Protein AF-A0A969SIJ2-F1 (afdb_monomer_lite)

pLDDT: mean 85.08, std 9.77, range [46.97, 96.56]

Secondary structure (DSSP, 8-state):
-HHHHHHHHHHHHHHH-HHHHHHH-SSS-SS-S------TTS--HHHHHHHHHHSPPP-

Foldseek 3Di:
DVVVVLVVVLVVCCVVCVVVCVVPPPDSHPDDPDDDDDDPPDDDPVNVVVVVVPPPDDD

Structure (mmCIF, N/CA/C/O backbone):
data_AF-A0A969SIJ2-F1
#
_entry.id   AF-A0A969SIJ2-F1
#
loop_
_atom_site.group_PDB
_atom_site.id
_atom_site.type_symbol
_atom_site.label_atom_id
_atom_site.label_alt_id
_atom_site.label_comp_id
_atom_site.label_asym_id
_atom_site.label_entity_id
_atom_site.label_seq_id
_atom_site.pdbx_PDB_ins_code
_atom_site.Cartn_x
_atom_site.Cartn_y
_atom_site.Cartn_z
_atom_site.occupancy
_atom_si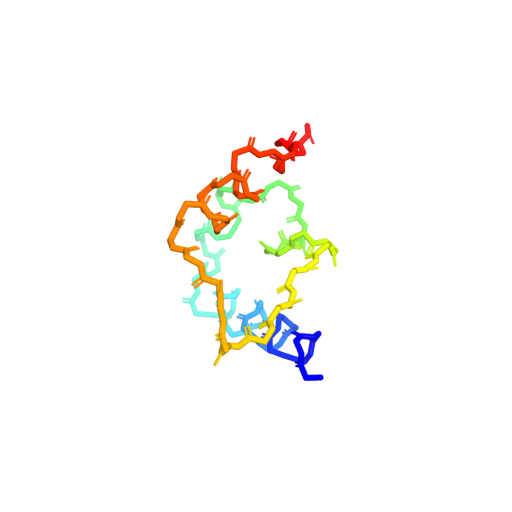te.B_iso_or_equiv
_atom_site.auth_seq_id
_atom_site.auth_comp_id
_atom_site.auth_asym_id
_atom_site.auth_atom_id
_atom_site.pdbx_PDB_model_num
ATOM 1 N N . LEU A 1 1 ? 2.554 -13.777 3.006 1.00 85.88 1 LEU A N 1
ATOM 2 C CA . LEU A 1 1 ? 1.462 -13.828 2.004 1.00 85.88 1 LEU A CA 1
ATOM 3 C C . LEU A 1 1 ? 1.003 -12.433 1.565 1.00 85.88 1 LEU A C 1
ATOM 5 O O . LEU A 1 1 ? 1.191 -12.100 0.404 1.00 85.88 1 LEU A O 1
ATOM 9 N N . VAL A 1 2 ? 0.487 -11.594 2.473 1.00 91.31 2 VAL A N 1
ATOM 10 C CA . VAL A 1 2 ? -0.041 -10.250 2.143 1.00 91.31 2 VAL A CA 1
ATOM 11 C C . VAL A 1 2 ? 0.968 -9.361 1.406 1.00 91.31 2 VAL A C 1
ATOM 13 O O . VAL A 1 2 ? 0.627 -8.776 0.384 1.00 91.31 2 VAL A O 1
ATOM 16 N N . ASN A 1 3 ? 2.233 -9.331 1.836 1.00 90.12 3 ASN A N 1
ATOM 17 C CA . ASN A 1 3 ? 3.275 -8.567 1.136 1.00 90.12 3 ASN A CA 1
ATOM 18 C C . ASN A 1 3 ? 3.501 -9.045 -0.302 1.00 90.12 3 ASN A C 1
ATOM 20 O O . ASN A 1 3 ? 3.677 -8.229 -1.198 1.00 90.12 3 ASN A O 1
ATOM 24 N N . ASN A 1 4 ? 3.453 -10.358 -0.545 1.00 94.94 4 ASN A N 1
ATOM 25 C CA . ASN A 1 4 ? 3.601 -10.898 -1.893 1.00 94.94 4 ASN A CA 1
ATOM 26 C C . ASN A 1 4 ? 2.423 -10.462 -2.779 1.00 94.94 4 ASN A C 1
ATOM 28 O O . ASN A 1 4 ? 2.655 -9.935 -3.862 1.00 94.94 4 ASN A O 1
ATOM 32 N N . LEU A 1 5 ? 1.187 -10.561 -2.276 1.00 95.25 5 LEU A N 1
ATOM 33 C CA . LEU A 1 5 ? -0.008 -10.100 -2.990 1.00 95.25 5 LEU A CA 1
ATOM 34 C C . LEU A 1 5 ? 0.065 -8.605 -3.316 1.00 95.25 5 LEU A C 1
ATOM 36 O O . LEU A 1 5 ? -0.162 -8.213 -4.460 1.00 95.25 5 LEU A O 1
ATOM 40 N N . LYS A 1 6 ? 0.450 -7.770 -2.344 1.00 94.81 6 LYS A N 1
ATOM 41 C CA . LYS A 1 6 ? 0.620 -6.321 -2.532 1.00 94.81 6 LYS A CA 1
ATOM 42 C C . LYS A 1 6 ? 1.695 -6.012 -3.580 1.00 94.81 6 LYS A C 1
ATOM 44 O O . LYS A 1 6 ? 1.461 -5.213 -4.482 1.00 94.81 6 LYS A O 1
ATOM 49 N N . THR A 1 7 ? 2.843 -6.683 -3.524 1.00 93.88 7 THR A N 1
ATOM 50 C CA . THR A 1 7 ? 3.945 -6.472 -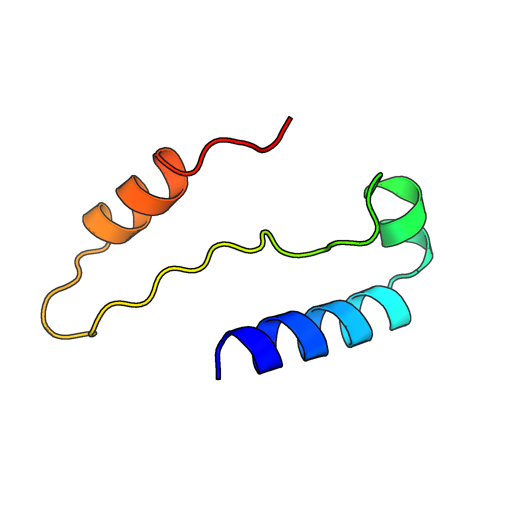4.477 1.00 93.88 7 THR A CA 1
ATOM 51 C C . THR A 1 7 ? 3.612 -6.968 -5.883 1.00 93.88 7 THR A C 1
ATOM 53 O O . THR A 1 7 ? 3.923 -6.305 -6.871 1.00 93.88 7 THR A O 1
ATOM 56 N N . VAL A 1 8 ? 2.999 -8.145 -6.009 1.00 96.00 8 VAL A N 1
ATOM 57 C CA . VAL A 1 8 ? 2.628 -8.730 -7.304 1.00 96.00 8 VAL A CA 1
ATOM 58 C C . VAL A 1 8 ? 1.530 -7.898 -7.966 1.00 96.00 8 VAL A C 1
ATOM 60 O O . VAL A 1 8 ? 1.714 -7.472 -9.103 1.00 96.00 8 VAL A O 1
ATOM 63 N N . SER A 1 9 ? 0.449 -7.586 -7.246 1.00 94.50 9 SER A N 1
ATOM 64 C CA . SER A 1 9 ? -0.647 -6.757 -7.777 1.00 94.50 9 SER A CA 1
ATOM 65 C C . SER A 1 9 ? -0.178 -5.361 -8.187 1.00 94.50 9 SER A C 1
ATOM 67 O O . SER A 1 9 ? -0.529 -4.903 -9.269 1.00 94.50 9 SER A O 1
ATOM 69 N N . SER A 1 10 ? 0.678 -4.715 -7.385 1.00 93.75 10 SER A N 1
ATOM 70 C CA . SER A 1 10 ? 1.273 -3.416 -7.726 1.00 93.75 10 SER A CA 1
ATOM 71 C C . SER A 1 10 ? 2.042 -3.468 -9.049 1.00 93.75 10 SER A C 1
ATOM 73 O O . SER A 1 10 ? 1.852 -2.612 -9.909 1.00 93.75 10 SER A O 1
ATOM 75 N N . ARG A 1 11 ? 2.862 -4.508 -9.260 1.00 94.00 11 ARG A N 1
ATOM 76 C CA . ARG A 1 11 ? 3.623 -4.676 -10.510 1.00 94.00 11 ARG A CA 1
ATOM 77 C C . ARG A 1 11 ? 2.721 -4.905 -11.721 1.00 94.00 11 ARG A C 1
ATOM 79 O O . ARG A 1 11 ? 2.950 -4.284 -12.754 1.00 94.00 11 ARG A O 1
ATOM 86 N N . TYR A 1 12 ? 1.713 -5.768 -11.602 1.00 95.81 12 TYR A N 1
ATOM 87 C CA . TYR A 1 12 ? 0.796 -6.044 -12.712 1.00 95.81 12 TYR A CA 1
ATOM 88 C C . TYR A 1 12 ? -0.041 -4.820 -13.082 1.00 95.81 12 TYR A C 1
ATOM 90 O O . TYR A 1 12 ? -0.069 -4.441 -14.248 1.00 95.81 12 TYR A O 1
ATOM 98 N N . LEU A 1 13 ? -0.634 -4.139 -12.100 1.00 93.62 13 LEU A N 1
ATOM 99 C CA . LEU A 1 13 ? -1.485 -2.975 -12.355 1.00 93.62 13 LEU A CA 1
ATOM 100 C C . LEU A 1 13 ? -0.711 -1.805 -12.974 1.00 93.62 13 LEU A C 1
ATOM 102 O O . LEU A 1 13 ? -1.222 -1.148 -13.878 1.00 93.62 13 LEU A O 1
ATOM 106 N N . LYS A 1 14 ? 0.539 -1.577 -12.550 1.00 92.50 14 LYS A N 1
ATOM 107 C CA . LYS A 1 14 ? 1.418 -0.583 -13.186 1.00 92.50 14 LYS A CA 1
ATOM 108 C C . LYS A 1 14 ? 1.754 -0.944 -14.635 1.00 92.50 14 LYS A C 1
ATOM 110 O O . LYS A 1 14 ? 1.870 -0.050 -15.467 1.00 92.50 14 LYS A O 1
ATOM 115 N N . LYS A 1 15 ? 1.908 -2.238 -14.941 1.00 94.06 15 LYS A N 1
ATOM 116 C CA . LYS A 1 15 ? 2.188 -2.724 -16.300 1.00 94.06 15 LYS A CA 1
ATOM 117 C C . LYS A 1 15 ? 0.971 -2.597 -17.219 1.00 94.06 15 LYS A C 1
ATOM 119 O O . LYS A 1 15 ? 1.137 -2.248 -18.381 1.00 94.06 15 LYS A O 1
ATOM 124 N N . GLU A 1 16 ? -0.222 -2.896 -16.716 1.00 96.56 16 GLU A N 1
ATOM 125 C CA . GLU A 1 16 ? -1.460 -2.866 -17.507 1.00 96.56 16 GLU A CA 1
ATOM 126 C C . GLU A 1 16 ? -2.007 -1.450 -17.711 1.00 96.56 16 GLU A C 1
ATOM 128 O O . GLU A 1 16 ? -2.573 -1.161 -18.762 1.00 96.56 16 GLU A O 1
ATOM 133 N N . PHE A 1 17 ? -1.811 -0.549 -16.742 1.00 93.44 17 PHE A N 1
ATOM 134 C CA . PHE A 1 17 ? -2.389 0.799 -16.768 1.00 93.44 17 PHE A CA 1
ATOM 135 C C . PHE A 1 17 ? -1.346 1.915 -16.570 1.00 93.44 17 PHE A C 1
ATOM 137 O O . PHE A 1 17 ? -1.525 2.768 -15.693 1.00 93.44 17 PHE A O 1
ATOM 144 N N . PRO A 1 18 ? -0.270 1.967 -17.376 1.00 90.69 18 PRO A N 1
ATOM 145 C CA . PRO A 1 18 ? 0.848 2.883 -17.151 1.00 90.69 18 PRO A CA 1
ATOM 146 C C . PRO A 1 18 ? 0.427 4.362 -17.145 1.00 90.69 18 PRO A C 1
ATOM 148 O O . PRO A 1 18 ? 0.847 5.107 -16.262 1.00 90.69 18 PRO A O 1
ATOM 151 N N . GLU A 1 19 ? -0.467 4.783 -18.051 1.00 92.44 19 GLU A N 1
ATOM 152 C CA . GLU A 1 19 ? -0.956 6.173 -18.097 1.00 92.44 19 GLU A CA 1
ATOM 153 C C . GLU A 1 19 ? -1.794 6.565 -16.878 1.00 92.44 19 GLU A C 1
ATOM 155 O O . GLU A 1 19 ? -1.764 7.705 -16.416 1.00 92.44 19 GLU A O 1
ATOM 160 N N . ARG A 1 20 ? -2.565 5.623 -16.328 1.00 89.19 20 ARG A N 1
ATOM 161 C CA . ARG A 1 20 ? -3.386 5.904 -15.148 1.00 89.19 20 ARG A CA 1
ATOM 162 C C . ARG A 1 20 ? -2.506 6.063 -13.915 1.00 89.19 20 ARG A C 1
ATOM 164 O O . ARG A 1 20 ? -2.775 6.923 -13.078 1.00 89.19 20 ARG A O 1
ATOM 171 N N . PHE A 1 21 ? -1.442 5.269 -13.826 1.00 89.44 21 PHE A N 1
ATOM 172 C CA . PHE A 1 21 ? -0.461 5.405 -12.760 1.00 89.44 21 PHE A CA 1
ATOM 173 C C . PHE A 1 21 ? 0.301 6.724 -12.856 1.00 89.44 21 PHE A C 1
ATOM 175 O O . PHE A 1 21 ? 0.346 7.445 -11.864 1.00 89.44 21 PHE A O 1
ATOM 182 N N . SER A 1 22 ? 0.807 7.097 -14.034 1.00 86.12 22 SER A N 1
ATOM 183 C CA . SER A 1 22 ? 1.530 8.365 -14.198 1.00 86.12 22 SER A CA 1
ATOM 184 C C . SER A 1 22 ? 0.653 9.596 -13.948 1.00 86.12 22 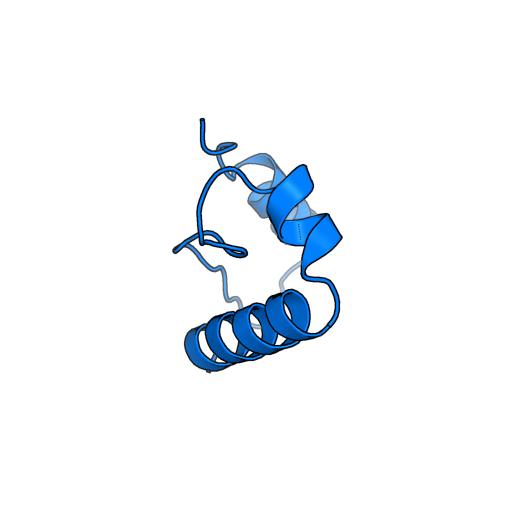SER A C 1
ATOM 186 O O . SER A 1 22 ? 1.141 10.604 -13.446 1.00 86.12 22 SER A O 1
ATOM 188 N N . ARG A 1 23 ? -0.645 9.518 -14.266 1.00 89.81 23 ARG A N 1
ATOM 189 C CA . ARG A 1 23 ? -1.579 10.639 -14.111 1.00 89.81 23 ARG A CA 1
ATOM 190 C C . ARG A 1 23 ? -2.087 10.842 -12.684 1.00 89.81 23 ARG A C 1
ATOM 192 O O . ARG A 1 23 ? -2.302 11.984 -12.288 1.00 89.81 23 ARG A O 1
ATOM 199 N N . PHE A 1 24 ? -2.354 9.764 -11.945 1.00 88.31 24 PHE A N 1
ATOM 200 C CA . PHE A 1 24 ? -3.051 9.844 -10.652 1.00 88.31 24 PHE A CA 1
ATOM 201 C C . PHE A 1 24 ? -2.176 9.512 -9.441 1.00 88.31 24 PHE A C 1
ATOM 203 O O . PHE A 1 24 ? -2.553 9.859 -8.324 1.00 88.31 24 PHE A O 1
ATOM 210 N N . TYR A 1 25 ? -1.031 8.853 -9.627 1.00 87.44 25 TYR A N 1
ATOM 211 C CA . TYR A 1 25 ? -0.155 8.466 -8.525 1.00 87.44 25 TYR A CA 1
ATOM 212 C C . TYR A 1 25 ? 1.103 9.331 -8.525 1.00 87.44 25 TYR A C 1
ATOM 214 O O . TYR A 1 25 ? 1.943 9.250 -9.411 1.00 87.44 25 TYR A O 1
ATOM 222 N N . TRP A 1 26 ? 1.252 10.136 -7.477 1.00 82.19 26 TRP A N 1
ATOM 223 C CA . TRP A 1 26 ? 2.419 10.996 -7.254 1.00 82.19 26 TRP A CA 1
ATOM 224 C C . TRP A 1 26 ? 3.642 10.294 -6.645 1.00 82.19 26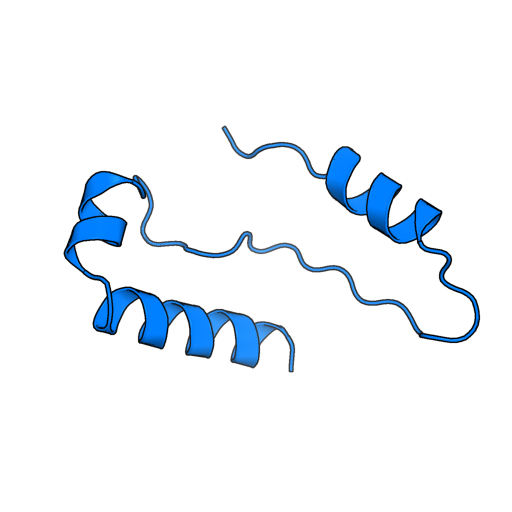 TRP A C 1
ATOM 226 O O . TRP A 1 26 ? 4.734 10.852 -6.600 1.00 82.19 26 TRP A O 1
ATOM 236 N N . LYS A 1 27 ? 3.454 9.074 -6.137 1.00 82.31 27 LYS A N 1
ATOM 237 C CA . LYS A 1 27 ? 4.457 8.247 -5.464 1.00 82.31 27 LYS A CA 1
ATOM 238 C C . LYS A 1 27 ? 4.427 6.883 -6.129 1.00 82.31 27 LYS A C 1
ATOM 240 O O . LYS A 1 27 ? 3.352 6.389 -6.470 1.00 82.31 27 LYS A O 1
ATOM 245 N N . ASP A 1 28 ? 5.585 6.241 -6.244 1.00 82.94 28 ASP A N 1
ATOM 246 C CA . ASP A 1 28 ? 5.719 4.928 -6.886 1.00 82.94 28 ASP A CA 1
ATOM 247 C C . ASP A 1 28 ? 5.204 3.763 -6.006 1.00 82.94 28 ASP A C 1
ATOM 249 O O . ASP A 1 28 ? 5.743 2.657 -5.981 1.00 82.94 28 ASP A O 1
ATOM 253 N N . ALA A 1 29 ? 4.115 3.982 -5.270 1.00 85.06 29 ALA A N 1
ATOM 254 C CA . ALA A 1 29 ? 3.513 3.020 -4.361 1.00 85.06 29 ALA A CA 1
ATOM 255 C C . ALA A 1 29 ? 2.000 2.952 -4.586 1.00 85.06 29 ALA A C 1
ATOM 257 O O . ALA A 1 29 ? 1.294 3.948 -4.458 1.00 85.06 29 ALA A O 1
ATOM 258 N N . LEU A 1 30 ? 1.503 1.751 -4.899 1.00 90.56 30 LEU A N 1
ATOM 259 C CA . LEU A 1 30 ? 0.065 1.492 -5.006 1.00 90.56 30 LEU A CA 1
ATOM 260 C C . LEU A 1 30 ? -0.580 1.265 -3.632 1.00 90.56 30 LEU A C 1
ATOM 262 O O . LEU A 1 30 ? -1.702 1.692 -3.386 1.00 90.56 30 LEU A O 1
ATOM 266 N N . TRP A 1 31 ? 0.125 0.568 -2.744 1.00 91.44 31 TRP A N 1
ATOM 267 C CA . TRP A 1 31 ? -0.388 0.168 -1.440 1.00 91.44 31 TRP A CA 1
ATOM 268 C C . TRP A 1 31 ? 0.381 0.866 -0.322 1.00 91.44 31 TRP A C 1
ATOM 270 O O . TRP A 1 31 ? 1.603 0.995 -0.403 1.00 91.44 31 TRP A O 1
ATOM 280 N N . SER A 1 32 ? -0.320 1.234 0.754 1.00 88.38 32 SER A N 1
ATOM 281 C CA . SER A 1 32 ? 0.317 1.616 2.022 1.00 88.38 32 SER A CA 1
ATOM 282 C C . SER A 1 32 ? 1.187 0.469 2.548 1.00 88.38 32 SER A C 1
ATOM 284 O O . SER A 1 32 ? 0.903 -0.694 2.265 1.00 88.38 32 SER A O 1
ATOM 286 N N . GLY A 1 33 ? 2.231 0.762 3.330 1.00 86.88 33 GLY A N 1
ATOM 287 C CA . GLY A 1 33 ? 3.033 -0.265 4.011 1.00 86.88 33 GLY A CA 1
ATOM 288 C C . GLY A 1 33 ? 2.200 -1.099 4.992 1.00 86.88 33 GLY A C 1
ATOM 289 O O . GLY A 1 33 ? 2.385 -2.313 5.094 1.00 86.88 33 GLY A O 1
ATOM 290 N N . SER A 1 34 ? 1.201 -0.474 5.611 1.00 89.12 34 SER A N 1
ATOM 291 C CA . SER A 1 34 ? 0.295 -1.093 6.575 1.00 89.12 34 SER A CA 1
ATOM 292 C C . SER A 1 34 ? -0.600 -2.162 5.945 1.00 89.12 34 SER A C 1
ATOM 294 O O . SER A 1 34 ? -0.924 -2.133 4.754 1.00 89.12 34 SER A O 1
ATOM 296 N N . TYR A 1 35 ? -0.999 -3.142 6.746 1.00 87.31 35 TYR A N 1
ATOM 297 C CA . TYR A 1 35 ? -2.000 -4.136 6.382 1.00 87.31 35 TYR A CA 1
ATOM 298 C C . TYR A 1 35 ? -2.689 -4.648 7.645 1.00 87.31 35 TYR A C 1
ATOM 300 O O . TYR A 1 35 ? -2.089 -4.669 8.717 1.00 87.31 35 TYR A O 1
ATOM 308 N N . PHE A 1 36 ? -3.939 -5.073 7.505 1.00 85.75 36 PHE A N 1
ATOM 309 C CA . PHE A 1 36 ? -4.721 -5.660 8.584 1.00 85.75 36 PHE A CA 1
ATOM 310 C C . PHE A 1 36 ? -5.079 -7.099 8.244 1.00 85.75 36 PHE A C 1
ATOM 312 O O . PHE A 1 36 ? -5.459 -7.407 7.114 1.00 85.75 36 PHE A O 1
ATOM 319 N N . ILE A 1 37 ? -4.921 -7.979 9.227 1.00 84.69 37 ILE A N 1
ATOM 320 C CA . ILE A 1 37 ? -5.277 -9.391 9.147 1.00 84.69 37 ILE A CA 1
ATOM 321 C C . ILE A 1 37 ? -6.017 -9.713 10.435 1.00 84.69 37 ILE A C 1
ATOM 323 O O . ILE A 1 37 ? -5.515 -9.438 11.521 1.00 84.69 37 ILE A O 1
ATOM 327 N N . SER A 1 38 ? -7.190 -10.317 10.307 1.00 81.62 38 SER A N 1
ATOM 328 C CA . SER A 1 38 ? -7.933 -10.861 11.435 1.00 81.62 38 SER A CA 1
ATOM 329 C C . SER A 1 38 ? -8.565 -12.188 11.029 1.00 81.62 38 SER A C 1
ATOM 331 O O . SER A 1 38 ? -8.839 -12.411 9.847 1.00 81.62 38 SER A O 1
ATOM 333 N N . SER A 1 39 ? -8.743 -13.095 11.986 1.00 84.31 39 SER A N 1
ATOM 334 C CA . SER A 1 39 ? -9.330 -14.405 11.729 1.00 84.31 39 SER A CA 1
ATOM 335 C C . SER A 1 39 ? -10.832 -14.282 11.460 1.00 84.31 39 SER A C 1
ATOM 337 O O . SER A 1 39 ? -11.574 -13.598 12.170 1.00 84.31 39 SER A O 1
ATOM 339 N N . CYS A 1 40 ? -11.313 -14.986 10.437 1.00 67.62 40 CYS A N 1
ATOM 340 C CA . CYS A 1 40 ? -12.739 -15.096 10.142 1.00 67.62 40 CYS A CA 1
ATOM 341 C C . CYS A 1 40 ? -13.389 -16.124 11.082 1.00 67.62 40 CYS A C 1
ATOM 343 O O . CYS A 1 40 ? -13.755 -17.215 10.665 1.00 67.62 40 CYS A O 1
ATOM 345 N N . GLY A 1 41 ? -13.464 -15.788 12.371 1.00 68.06 41 GLY A N 1
ATOM 346 C CA . G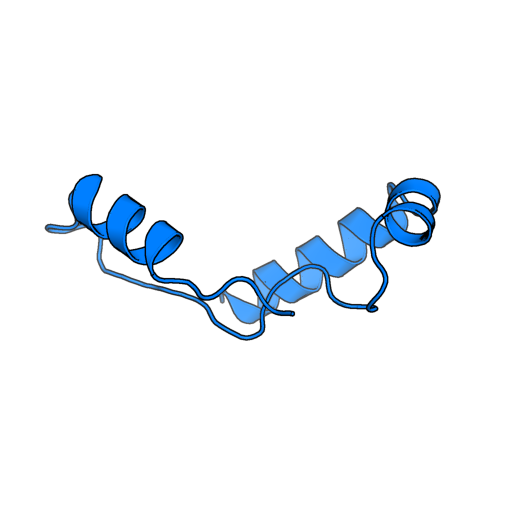LY A 1 41 ? -14.250 -16.513 13.379 1.00 68.06 41 GLY A CA 1
ATOM 347 C C . GLY A 1 41 ? -15.199 -15.614 14.181 1.00 68.06 41 GLY A C 1
ATOM 348 O O . GLY A 1 41 ? -16.072 -16.118 14.875 1.00 68.06 41 GLY A O 1
ATOM 349 N N . GLY A 1 42 ? -15.056 -14.287 14.075 1.00 67.06 42 GLY A N 1
ATOM 350 C CA . GLY A 1 42 ? -15.876 -13.317 14.814 1.00 67.06 42 GLY A CA 1
ATOM 351 C C . GLY A 1 42 ? -15.718 -11.863 14.361 1.00 67.06 42 GLY A C 1
ATOM 352 O O . GLY A 1 42 ? -16.097 -10.949 15.086 1.00 67.06 42 GLY A O 1
ATOM 353 N N . VAL A 1 43 ? -15.133 -11.618 13.185 1.00 71.06 43 VAL A N 1
ATOM 354 C CA . VAL A 1 43 ? -14.992 -10.257 12.648 1.00 71.06 43 VAL A CA 1
ATOM 355 C C . VAL A 1 43 ? -16.291 -9.858 11.970 1.00 71.06 43 VAL A C 1
ATOM 357 O O . VAL A 1 43 ? -16.658 -10.413 10.936 1.00 71.06 43 VAL A O 1
ATOM 360 N N . THR A 1 44 ? -16.979 -8.883 12.555 1.00 80.81 44 THR A N 1
ATOM 361 C CA . THR A 1 44 ? -18.158 -8.270 11.947 1.00 80.81 44 THR A CA 1
ATOM 362 C C . THR A 1 44 ? -17.745 -7.228 10.907 1.00 80.81 44 THR A C 1
ATOM 364 O O . THR A 1 44 ? -16.636 -6.685 10.928 1.00 80.81 44 THR A O 1
ATOM 367 N N . VAL A 1 45 ? -18.663 -6.918 9.992 1.00 81.44 45 VAL A N 1
ATOM 368 C CA . VAL A 1 45 ? -18.483 -5.863 8.980 1.00 81.44 45 VAL A CA 1
ATOM 369 C C . VAL A 1 45 ? -18.153 -4.512 9.632 1.00 81.44 45 VAL A C 1
ATOM 371 O O . VAL A 1 45 ? -17.365 -3.741 9.085 1.00 81.44 45 VAL A O 1
ATOM 374 N N . ASP A 1 46 ? -18.678 -4.249 10.830 1.00 82.31 46 ASP A N 1
ATOM 375 C CA . ASP A 1 46 ? -18.429 -3.016 11.581 1.00 82.31 46 ASP A CA 1
ATOM 376 C C . ASP A 1 46 ? -16.959 -2.846 11.979 1.00 82.31 46 ASP A C 1
ATOM 378 O O . ASP A 1 46 ? -16.418 -1.744 11.882 1.00 82.31 46 ASP A O 1
ATOM 382 N N . VAL A 1 47 ? -16.281 -3.938 12.351 1.00 81.69 47 VAL A N 1
ATOM 383 C CA . VAL A 1 47 ? -14.848 -3.919 12.691 1.00 81.69 47 VAL A CA 1
ATOM 384 C C . VAL A 1 47 ? -14.007 -3.560 11.464 1.00 81.69 47 VAL A C 1
ATOM 386 O O . VAL A 1 47 ? -13.091 -2.744 11.556 1.00 81.69 47 VAL A O 1
ATOM 389 N N . LEU A 1 48 ? -14.346 -4.114 10.295 1.00 81.00 48 LEU A N 1
ATOM 390 C CA . LEU A 1 48 ? -13.667 -3.785 9.037 1.00 81.00 48 LEU A CA 1
ATOM 391 C C . LEU A 1 48 ? -13.895 -2.327 8.634 1.00 81.00 48 LEU A C 1
ATOM 393 O O . LEU A 1 48 ? -12.960 -1.638 8.227 1.00 81.00 48 LEU A O 1
ATOM 397 N N . LYS A 1 49 ? -15.133 -1.846 8.769 1.00 84.69 49 LYS A N 1
ATOM 398 C CA . LYS A 1 49 ? -15.491 -0.464 8.449 1.00 84.69 49 LYS A CA 1
ATOM 399 C C . LYS A 1 49 ? -14.741 0.522 9.341 1.00 84.69 49 LYS A C 1
ATOM 401 O O . LYS A 1 49 ? -14.188 1.493 8.828 1.00 84.69 49 LYS A O 1
ATOM 406 N N . LYS A 1 50 ? -14.664 0.232 10.642 1.00 85.56 50 LYS A N 1
ATOM 407 C CA . LYS A 1 50 ? -13.909 1.026 11.612 1.00 85.56 50 LYS A CA 1
ATOM 408 C C . LYS A 1 50 ? -12.419 1.078 11.260 1.00 85.56 50 LYS A C 1
ATOM 410 O O . LYS A 1 50 ? -11.874 2.169 11.171 1.00 85.56 50 LYS A O 1
ATOM 415 N N . TYR A 1 51 ? -11.799 -0.059 10.926 1.00 82.12 51 TYR A N 1
ATOM 416 C CA . TYR A 1 51 ? -10.399 -0.089 10.482 1.00 82.12 51 TYR A CA 1
ATOM 417 C C . TYR A 1 51 ? -10.141 0.814 9.265 1.00 82.12 51 TYR A C 1
ATOM 419 O O . TYR A 1 51 ? -9.169 1.563 9.246 1.00 82.12 51 TYR A O 1
ATOM 427 N N . VAL A 1 52 ? -11.011 0.773 8.250 1.00 84.38 52 VAL A N 1
ATOM 428 C CA . VAL A 1 52 ? -10.856 1.611 7.048 1.00 84.38 52 VAL A CA 1
ATOM 429 C C . VAL A 1 52 ? -11.033 3.098 7.366 1.00 84.38 52 VAL A C 1
ATOM 431 O O . VAL A 1 52 ? -10.357 3.929 6.766 1.00 84.38 52 VAL A O 1
ATOM 434 N N . GLN A 1 53 ? -11.931 3.441 8.292 1.00 86.50 53 GLN A N 1
ATOM 435 C CA . GLN A 1 53 ? -12.174 4.824 8.710 1.00 86.50 53 GLN A CA 1
ATOM 436 C C . GLN A 1 53 ? -11.048 5.393 9.583 1.00 86.50 53 GLN A C 1
ATOM 438 O O . GLN A 1 53 ? -10.761 6.581 9.485 1.00 86.50 53 GLN A O 1
ATOM 443 N N . GLU A 1 54 ? -10.422 4.556 10.412 1.00 84.81 54 GLU A N 1
ATOM 444 C CA . GLU A 1 54 ? -9.305 4.923 11.295 1.00 84.81 54 GLU A CA 1
ATOM 445 C C . GLU A 1 54 ? -7.940 4.896 10.594 1.00 84.81 54 GLU A C 1
ATOM 447 O O . GLU A 1 54 ? -6.950 5.362 11.153 1.00 84.81 54 GLU A O 1
ATOM 452 N N . GLN A 1 55 ? -7.848 4.354 9.375 1.00 81.62 55 GLN A N 1
ATOM 453 C CA . GLN A 1 55 ? -6.645 4.507 8.563 1.00 81.62 55 GLN A CA 1
ATOM 454 C C . GLN A 1 55 ? -6.488 5.984 8.182 1.00 81.62 55 GLN A C 1
ATOM 456 O O . GLN A 1 55 ? -7.215 6.492 7.323 1.00 81.62 55 GLN A O 1
ATOM 461 N N . ASP A 1 56 ? -5.510 6.652 8.799 1.00 74.75 56 ASP A N 1
ATOM 462 C CA . ASP A 1 56 ? -5.084 7.992 8.406 1.00 74.75 56 ASP A CA 1
ATOM 463 C C . ASP A 1 56 ? -4.839 8.032 6.898 1.00 74.75 56 ASP A C 1
ATOM 465 O O . ASP A 1 56 ? -4.106 7.210 6.336 1.00 74.75 56 ASP A O 1
ATOM 469 N N . ARG A 1 57 ? -5.466 9.002 6.225 1.00 63.69 57 ARG A N 1
ATOM 470 C CA . ARG A 1 57 ? -5.170 9.261 4.818 1.00 63.69 57 ARG A CA 1
ATOM 471 C C . ARG A 1 57 ? -3.731 9.769 4.762 1.00 63.69 57 ARG A C 1
ATOM 473 O O . ARG A 1 57 ? -3.467 10.823 5.339 1.00 63.69 57 ARG A O 1
ATOM 480 N N . PRO A 1 58 ? -2.802 9.049 4.110 1.00 57.22 58 PRO A N 1
ATOM 481 C CA . PRO A 1 58 ? -1.447 9.549 3.981 1.00 57.22 58 PRO A CA 1
ATOM 482 C C . PRO A 1 58 ? -1.495 10.878 3.225 1.00 57.22 58 PRO A C 1
ATOM 484 O O . PRO A 1 58 ? -2.120 10.963 2.164 1.00 57.22 58 PRO A O 1
ATOM 487 N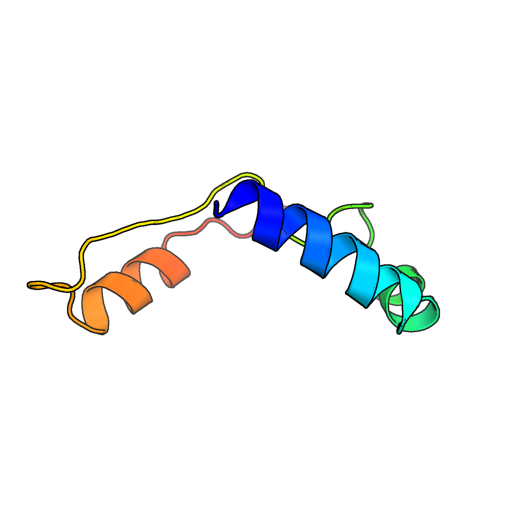 N . ALA A 1 59 ? -0.870 11.893 3.821 1.00 46.97 59 ALA A N 1
ATOM 488 C CA . ALA A 1 59 ? -0.680 13.205 3.224 1.00 46.97 59 ALA A CA 1
ATOM 489 C C . ALA A 1 59 ? 0.253 13.172 2.007 1.00 46.97 59 ALA A C 1
ATOM 491 O O . ALA A 1 59 ? 1.046 12.208 1.800 1.00 46.97 59 ALA A O 1
#

Sequence (59 aa):
LVNNLKTVSSRYLKKEFPERFSRFYWKDALWSGSYFISSCGGVTVDVLKKYVQEQDRPA

Radius of gyration: 14.31 Å; chains: 1; bounding box: 24×30×33 Å